Protein AF-A0A9P4NZ82-F1 (afdb_monomer_lite)

InterPro domains:
  IPR011329 Killer toxin Kp4/SMK [SSF55221] (23-130)
  IPR015131 Killer toxin, Kp4 [PF09044] (13-128)

Foldseek 3Di:
DDDDDDDDDDDPDDDDDDPPPLQAWDLDEDPCQPPPPQQFWLVQFLVLLVLWDQAFFADAFAWFKDWRFWTKGKDADDRDQGGDGSVLVSVQSVVNVVVVNTHWIWHASPPPNDRNNNSIITITYGDPDRPFQQADNVDPIGIHGRPPVGTFPWDDDPNHTDGD

Radius of gyration: 23.09 Å; chains: 1; bounding box: 35×28×108 Å

Sequence (164 aa):
MRFTIPAYIITLTAVLPSTISALGINCRGSLWCVIVKNSGDAYGLNNVLKNLKDDAQISGTGLIACDVRICAFLGGWEENYKPIPGKEIKRLANEIALHRCHKCGSVPLGYPGDNNGGDGRLTFNWVEHPNCPGIDLTRQYPWGICDTRNAIKTKTINGRVYVG

Organism: NCBI:txid1048955

Structure (mmCIF, N/CA/C/O backbone):
data_AF-A0A9P4NZ82-F1
#
_entry.id   AF-A0A9P4NZ82-F1
#
loop_
_atom_site.group_PDB
_atom_site.id
_atom_site.type_symbol
_atom_site.label_atom_id
_atom_site.label_alt_id
_atom_site.label_comp_id
_atom_site.label_asym_id
_atom_site.label_entity_id
_atom_site.label_seq_id
_atom_site.pdbx_PDB_ins_code
_atom_site.Cartn_x
_atom_site.Cartn_y
_atom_site.Cartn_z
_atom_site.occupancy
_atom_site.B_iso_or_equiv
_atom_site.auth_seq_id
_atom_site.auth_comp_id
_atom_site.auth_asym_id
_atom_site.auth_atom_id
_atom_site.pdbx_PDB_model_num
ATOM 1 N N . MET A 1 1 ? 6.600 6.792 -81.565 1.00 40.75 1 MET A N 1
ATOM 2 C CA . MET A 1 1 ? 6.554 7.692 -80.390 1.00 40.75 1 MET A CA 1
ATOM 3 C C . MET A 1 1 ? 7.019 6.894 -79.178 1.00 40.75 1 MET A C 1
ATOM 5 O O . MET A 1 1 ? 6.471 5.826 -78.948 1.00 40.75 1 MET A O 1
ATOM 9 N N . ARG A 1 2 ? 8.092 7.320 -78.497 1.00 42.50 2 ARG A N 1
ATOM 10 C CA . ARG A 1 2 ? 8.639 6.656 -77.298 1.00 42.50 2 ARG A CA 1
ATOM 11 C C . ARG A 1 2 ? 8.185 7.448 -76.071 1.00 42.50 2 ARG A C 1
ATOM 13 O O . ARG A 1 2 ? 8.442 8.644 -76.020 1.00 42.50 2 ARG A O 1
ATOM 20 N N . PHE A 1 3 ? 7.517 6.793 -75.124 1.00 47.78 3 PHE A N 1
ATOM 21 C CA . PHE A 1 3 ? 7.112 7.392 -73.852 1.00 47.78 3 PHE A CA 1
ATOM 22 C C . PHE A 1 3 ? 8.094 6.958 -72.760 1.00 47.78 3 PHE A C 1
ATOM 24 O O . PHE A 1 3 ? 8.198 5.777 -72.443 1.00 47.78 3 PHE A O 1
ATOM 31 N N . THR A 1 4 ? 8.843 7.913 -72.216 1.00 58.09 4 THR A N 1
ATOM 32 C CA . THR A 1 4 ? 9.700 7.746 -71.035 1.00 58.09 4 THR A CA 1
ATOM 33 C C . THR A 1 4 ? 8.905 8.086 -69.778 1.00 58.09 4 THR A C 1
ATOM 35 O O . THR A 1 4 ? 8.401 9.201 -69.659 1.00 58.09 4 THR A O 1
ATOM 38 N N . ILE A 1 5 ? 8.797 7.136 -68.848 1.00 58.66 5 ILE A N 1
ATOM 39 C CA . ILE A 1 5 ? 8.149 7.312 -67.540 1.00 58.66 5 ILE A CA 1
ATOM 40 C C . ILE A 1 5 ? 9.235 7.707 -66.520 1.00 58.66 5 ILE A C 1
ATOM 42 O O . ILE A 1 5 ? 10.242 7.000 -66.438 1.00 58.66 5 ILE A O 1
ATOM 46 N N . PRO A 1 6 ? 9.089 8.803 -65.752 1.00 60.06 6 PRO A N 1
ATOM 47 C CA . PRO A 1 6 ? 10.071 9.185 -64.741 1.00 60.06 6 PRO A CA 1
ATOM 48 C C . PRO A 1 6 ? 9.944 8.293 -63.498 1.00 60.06 6 PRO A C 1
ATOM 50 O O . PRO A 1 6 ? 8.859 8.122 -62.943 1.00 60.06 6 PRO A O 1
ATOM 53 N N . ALA A 1 7 ? 11.065 7.724 -63.056 1.00 58.00 7 ALA A N 1
ATOM 54 C CA . ALA A 1 7 ? 11.147 6.926 -61.838 1.00 58.00 7 ALA A CA 1
ATOM 55 C C . ALA A 1 7 ? 11.133 7.843 -60.602 1.00 58.00 7 ALA A C 1
ATOM 57 O O . ALA A 1 7 ? 12.118 8.519 -60.312 1.00 58.00 7 ALA A O 1
ATOM 58 N N . TYR A 1 8 ? 10.016 7.871 -59.873 1.00 60.06 8 TYR A N 1
ATOM 59 C CA . TYR A 1 8 ? 9.933 8.508 -58.558 1.00 60.06 8 TYR A CA 1
ATOM 60 C C . TYR A 1 8 ? 10.468 7.542 -57.494 1.00 60.06 8 TYR A C 1
ATOM 62 O O . TYR A 1 8 ? 9.896 6.475 -57.268 1.00 60.06 8 TYR A O 1
ATOM 70 N N . ILE A 1 9 ? 11.572 7.907 -56.840 1.00 62.69 9 ILE A N 1
ATOM 71 C CA . ILE A 1 9 ? 12.108 7.170 -55.691 1.00 62.69 9 ILE A CA 1
ATOM 72 C C . ILE A 1 9 ? 11.251 7.526 -54.472 1.00 62.69 9 ILE A C 1
ATOM 74 O O . ILE A 1 9 ? 11.370 8.615 -53.916 1.00 62.69 9 ILE A O 1
ATOM 78 N N . ILE A 1 10 ? 10.369 6.612 -54.063 1.00 64.19 10 ILE A N 1
ATOM 79 C CA . ILE A 1 10 ? 9.612 6.718 -52.811 1.00 64.19 10 ILE A CA 1
ATOM 80 C C . ILE A 1 10 ? 10.506 6.177 -51.689 1.00 64.19 10 ILE A C 1
ATOM 82 O O . ILE A 1 10 ? 10.647 4.967 -51.522 1.00 64.19 10 ILE A O 1
ATOM 86 N N . THR A 1 11 ? 11.145 7.063 -50.924 1.00 60.94 11 THR A N 1
ATOM 87 C CA . THR A 1 11 ? 11.847 6.685 -49.689 1.00 60.94 11 THR A CA 1
ATOM 88 C C . THR A 1 11 ? 10.822 6.346 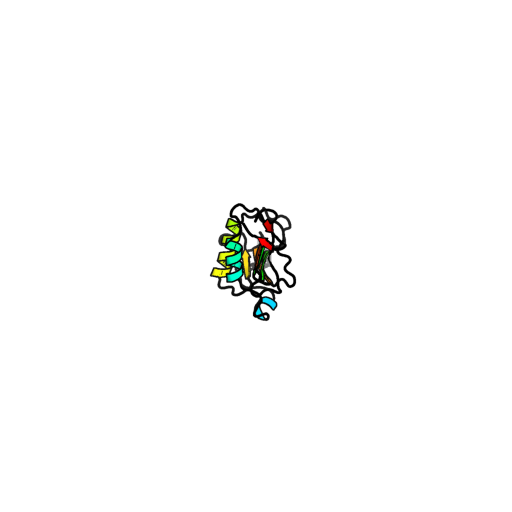-48.609 1.00 60.94 11 THR A C 1
ATOM 90 O O . THR A 1 11 ? 10.211 7.236 -48.019 1.00 60.94 11 THR A O 1
ATOM 93 N N . LEU A 1 12 ? 10.621 5.050 -48.363 1.00 62.50 12 LEU A N 1
ATOM 94 C CA . LEU A 1 12 ? 9.757 4.528 -47.307 1.00 62.50 12 LEU A CA 1
ATOM 95 C C . LEU A 1 12 ? 10.451 4.706 -45.946 1.00 62.50 12 LEU A C 1
ATOM 97 O O . LEU A 1 12 ? 11.237 3.862 -45.517 1.00 62.50 12 LEU A O 1
ATOM 101 N N . THR A 1 13 ? 10.197 5.820 -45.263 1.00 66.50 13 THR A N 1
ATOM 102 C CA . THR A 1 13 ? 10.626 6.005 -43.870 1.00 66.50 13 THR A CA 1
ATOM 103 C C . THR A 1 13 ? 9.783 5.105 -42.971 1.00 66.50 13 THR A C 1
ATOM 105 O O . THR A 1 13 ? 8.618 5.399 -42.703 1.00 66.50 13 THR A O 1
ATOM 108 N N . ALA A 1 14 ? 10.360 3.990 -42.523 1.00 64.12 14 ALA A N 1
ATOM 109 C CA . ALA A 1 14 ? 9.740 3.110 -41.543 1.00 64.12 14 ALA A CA 1
ATOM 110 C C . ALA A 1 14 ? 9.638 3.837 -40.192 1.00 64.12 14 ALA A C 1
ATOM 112 O O . ALA A 1 14 ? 10.634 4.030 -39.495 1.00 64.12 14 ALA A O 1
ATOM 113 N N . VAL A 1 15 ? 8.428 4.263 -39.832 1.00 67.06 15 VAL A N 1
ATOM 114 C CA . VAL A 1 15 ? 8.126 4.796 -38.502 1.00 67.06 15 VAL A CA 1
ATOM 115 C C . VAL A 1 15 ? 7.980 3.594 -37.572 1.00 67.06 15 VAL A C 1
ATOM 117 O O . VAL A 1 15 ? 6.997 2.863 -37.657 1.00 67.06 15 VAL A O 1
ATOM 120 N N . LEU A 1 16 ? 8.981 3.334 -36.729 1.00 61.38 16 LEU A N 1
ATOM 121 C CA . LEU A 1 16 ? 8.878 2.316 -35.683 1.00 61.38 16 LEU A CA 1
ATOM 122 C C . LEU A 1 16 ? 7.961 2.866 -34.576 1.00 61.38 16 LEU A C 1
ATOM 124 O O . LEU A 1 16 ? 8.329 3.865 -33.954 1.00 61.38 16 LEU A O 1
ATOM 128 N N . PRO A 1 17 ? 6.784 2.270 -34.309 1.00 57.84 17 PRO A N 1
ATOM 129 C CA . PRO A 1 17 ? 5.976 2.680 -33.173 1.00 57.84 17 PRO A CA 1
ATOM 130 C C . PRO A 1 17 ? 6.723 2.321 -31.885 1.00 57.84 17 PRO A C 1
ATOM 132 O O . PRO A 1 17 ? 6.983 1.153 -31.598 1.00 57.84 17 PRO A O 1
ATOM 135 N N . SER A 1 18 ? 7.085 3.331 -31.100 1.00 55.00 18 SER A N 1
ATOM 136 C CA . SER A 1 18 ? 7.573 3.161 -29.738 1.00 55.00 18 SER A CA 1
ATOM 137 C C . SER A 1 18 ? 6.419 2.667 -28.867 1.00 55.00 18 SER A C 1
ATOM 139 O O . SER A 1 18 ? 5.566 3.436 -28.430 1.00 55.00 18 SER A O 1
ATOM 141 N N . THR A 1 19 ? 6.368 1.360 -28.613 1.00 50.03 19 THR A N 1
ATOM 142 C CA . THR A 1 19 ? 5.442 0.793 -27.631 1.00 50.03 19 THR A CA 1
ATOM 143 C C . THR A 1 19 ? 5.887 1.250 -26.245 1.00 50.03 19 THR A C 1
ATOM 145 O O . THR A 1 19 ? 6.868 0.735 -25.702 1.00 50.03 19 THR A O 1
ATOM 148 N N . ILE A 1 20 ? 5.199 2.237 -25.668 1.00 58.16 20 ILE A N 1
ATOM 149 C CA . ILE A 1 20 ? 5.331 2.550 -24.244 1.00 58.16 20 ILE A CA 1
ATOM 150 C C . ILE A 1 20 ? 4.931 1.277 -23.501 1.00 58.16 20 ILE A C 1
ATOM 152 O O . ILE A 1 20 ? 3.771 0.877 -23.519 1.00 58.16 20 ILE A O 1
ATOM 156 N N . SER A 1 21 ? 5.910 0.590 -22.916 1.00 61.34 21 SER A N 1
ATOM 157 C CA . SER A 1 21 ? 5.637 -0.607 -22.132 1.00 61.34 21 SER A CA 1
ATOM 158 C C . SER A 1 21 ? 4.894 -0.182 -20.871 1.00 61.34 21 SER A C 1
ATOM 160 O O . SER A 1 21 ? 5.452 0.482 -19.992 1.00 61.34 21 SER A O 1
ATOM 162 N N . ALA A 1 22 ? 3.610 -0.514 -20.822 1.00 70.56 22 ALA A N 1
ATOM 163 C CA . ALA A 1 22 ? 2.760 -0.342 -19.663 1.00 70.56 22 ALA A CA 1
ATOM 164 C C . ALA A 1 22 ? 3.363 -1.118 -18.483 1.00 70.56 22 ALA A C 1
ATOM 166 O O . ALA A 1 22 ? 3.412 -2.346 -18.508 1.00 70.56 22 ALA A O 1
ATOM 167 N N . LEU A 1 23 ? 3.861 -0.422 -17.454 1.00 83.00 23 LEU A N 1
ATOM 168 C CA . LEU A 1 23 ? 4.553 -1.081 -16.336 1.00 83.00 23 LEU A CA 1
ATOM 169 C C . LEU A 1 23 ? 3.633 -2.034 -15.549 1.00 83.00 23 LEU A C 1
ATOM 171 O O . LEU A 1 23 ? 4.129 -2.965 -14.921 1.00 83.00 23 LEU A O 1
ATOM 175 N N . GLY A 1 24 ? 2.314 -1.808 -15.580 1.00 89.69 24 GLY A N 1
ATOM 176 C CA . GLY A 1 24 ? 1.337 -2.650 -14.899 1.00 89.69 24 GLY A CA 1
ATOM 177 C C . GLY A 1 24 ? 1.519 -2.702 -13.382 1.00 89.69 24 GLY A C 1
ATOM 178 O O . GLY A 1 24 ? 2.151 -1.833 -12.764 1.00 89.69 24 GLY A O 1
ATOM 179 N N . ILE A 1 25 ? 0.931 -3.740 -12.782 1.00 93.94 25 ILE A N 1
ATOM 180 C CA . ILE A 1 25 ? 1.209 -4.114 -11.397 1.00 93.94 25 ILE A CA 1
ATOM 181 C C . ILE A 1 25 ? 2.673 -4.542 -11.260 1.00 93.94 25 ILE A C 1
ATOM 183 O O . ILE A 1 25 ? 3.201 -5.255 -12.110 1.00 93.94 25 ILE A O 1
ATOM 187 N N . ASN A 1 26 ? 3.352 -4.061 -10.221 1.00 93.88 26 ASN A N 1
ATOM 188 C CA . ASN A 1 26 ? 4.778 -4.306 -10.036 1.00 93.88 26 ASN A CA 1
ATOM 189 C C . ASN A 1 26 ? 5.205 -4.122 -8.573 1.00 93.88 26 ASN A C 1
ATOM 191 O O . ASN A 1 26 ? 4.505 -3.483 -7.793 1.00 93.88 26 ASN A O 1
ATOM 195 N N . CYS A 1 27 ? 6.397 -4.616 -8.226 1.00 96.62 27 CYS A N 1
ATOM 196 C CA . CYS A 1 27 ? 6.982 -4.493 -6.885 1.00 96.62 27 CYS A CA 1
ATOM 197 C C . CYS A 1 27 ? 8.107 -3.448 -6.801 1.00 96.62 27 CYS A C 1
ATOM 199 O O . CYS A 1 27 ? 9.059 -3.611 -6.035 1.00 96.62 27 CYS A O 1
ATOM 201 N N . ARG A 1 28 ? 8.058 -2.398 -7.633 1.00 94.75 28 ARG A N 1
ATOM 202 C CA . ARG A 1 28 ? 9.035 -1.306 -7.550 1.00 94.75 28 ARG A CA 1
ATOM 203 C C . ARG A 1 28 ? 8.724 -0.410 -6.357 1.00 94.75 28 ARG A C 1
ATOM 205 O O . ARG A 1 28 ? 7.578 -0.228 -5.964 1.00 94.75 28 ARG A O 1
ATOM 212 N N . GLY A 1 29 ? 9.775 0.180 -5.810 1.00 93.25 29 GLY A N 1
ATOM 213 C CA . GLY A 1 29 ? 9.693 1.096 -4.687 1.00 93.25 29 GLY A CA 1
ATOM 214 C C . GLY A 1 29 ? 11.063 1.659 -4.352 1.00 93.25 29 GLY A C 1
ATOM 215 O O . GLY A 1 29 ? 12.035 1.467 -5.085 1.00 93.25 29 GLY A O 1
ATOM 216 N N . SER A 1 30 ? 11.129 2.361 -3.231 1.00 93.75 30 SER A N 1
ATOM 217 C CA . SER A 1 30 ? 12.370 2.893 -2.686 1.00 93.75 30 SER A CA 1
ATOM 218 C C . SER A 1 30 ? 13.349 1.778 -2.316 1.00 93.75 30 SER A C 1
ATOM 220 O O . SER A 1 30 ? 12.951 0.698 -1.880 1.00 93.75 30 SER A O 1
ATOM 222 N N . LEU A 1 31 ? 14.649 2.070 -2.384 1.00 94.56 31 LEU A N 1
ATOM 223 C CA . LEU A 1 31 ? 15.700 1.181 -1.880 1.00 94.56 31 LEU A CA 1
ATOM 224 C C . LEU A 1 31 ? 15.495 0.827 -0.393 1.00 94.56 31 LEU A C 1
ATOM 226 O O . LEU A 1 31 ? 15.810 -0.280 0.049 1.00 94.56 31 LEU A O 1
ATOM 230 N N . TRP A 1 32 ? 14.897 1.738 0.377 1.00 94.94 32 TRP A N 1
ATOM 231 C CA . TRP A 1 32 ? 14.586 1.527 1.791 1.00 94.94 32 TRP A CA 1
ATOM 232 C C . TRP A 1 32 ? 13.569 0.410 2.036 1.00 94.94 32 TRP A C 1
ATOM 234 O O . TRP A 1 32 ? 13.600 -0.211 3.097 1.00 94.94 32 TRP A O 1
ATOM 244 N N . CYS A 1 33 ? 12.750 0.074 1.033 1.00 94.00 33 CYS A N 1
ATOM 245 C CA . CYS A 1 33 ? 11.881 -1.097 1.068 1.00 94.00 33 CYS A CA 1
ATOM 246 C C . CYS A 1 33 ? 12.667 -2.410 1.172 1.00 94.00 33 CYS A C 1
ATOM 248 O O . CYS A 1 33 ? 12.104 -3.415 1.578 1.00 94.00 33 CYS A O 1
ATOM 250 N N . VAL A 1 34 ? 13.950 -2.435 0.807 1.00 92.56 34 VAL A N 1
ATOM 251 C CA . VAL A 1 34 ? 14.786 -3.643 0.865 1.00 92.56 34 VAL A CA 1
ATOM 252 C C . VAL A 1 34 ? 15.724 -3.602 2.069 1.00 92.56 34 VAL A C 1
ATOM 254 O O . VAL A 1 34 ? 15.883 -4.603 2.765 1.00 92.56 34 VAL A O 1
ATOM 257 N N . ILE A 1 35 ? 16.330 -2.444 2.341 1.00 92.06 35 ILE A N 1
ATOM 258 C CA . ILE A 1 35 ? 17.413 -2.334 3.328 1.00 92.06 35 ILE A CA 1
ATOM 259 C C . ILE A 1 35 ? 16.887 -2.276 4.771 1.00 92.06 35 ILE A C 1
ATOM 261 O O . ILE A 1 35 ? 17.507 -2.841 5.674 1.00 92.06 35 ILE A O 1
ATOM 265 N N . VAL A 1 36 ? 15.735 -1.642 5.022 1.00 89.31 36 VAL A N 1
ATOM 266 C CA . VAL A 1 36 ? 15.199 -1.534 6.388 1.00 89.31 36 VAL A CA 1
ATOM 267 C C . VAL A 1 36 ? 14.374 -2.766 6.720 1.00 89.31 36 VAL A C 1
ATOM 269 O O . VAL A 1 36 ? 13.272 -2.940 6.208 1.00 89.31 36 VAL A O 1
ATOM 272 N N . LYS A 1 37 ? 14.876 -3.628 7.609 1.00 84.81 37 LYS A N 1
ATOM 273 C CA . LYS A 1 37 ? 14.194 -4.885 7.964 1.00 84.81 37 LYS A CA 1
ATOM 274 C C . LYS A 1 37 ? 12.837 -4.653 8.634 1.00 84.81 37 LYS A C 1
ATOM 276 O O . LYS A 1 37 ? 11.849 -5.212 8.170 1.00 84.81 37 LYS A O 1
ATOM 281 N N . ASN A 1 38 ? 12.773 -3.756 9.616 1.00 85.38 38 ASN A N 1
ATOM 282 C CA . ASN A 1 38 ? 11.577 -3.493 10.430 1.00 85.38 38 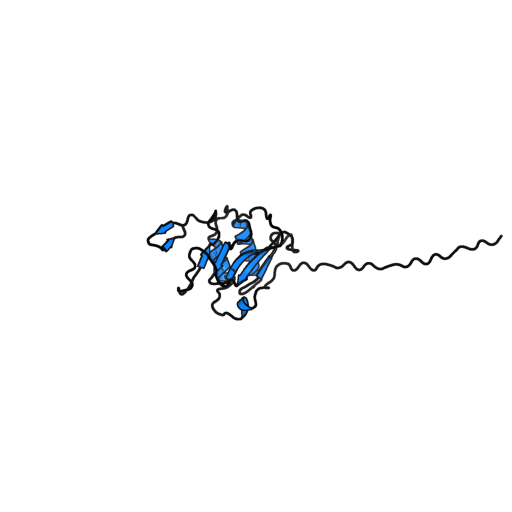ASN A CA 1
ATOM 283 C C . ASN A 1 38 ? 10.764 -2.300 9.902 1.00 85.38 38 ASN A C 1
ATOM 285 O O . ASN A 1 38 ? 10.384 -1.408 10.652 1.00 85.38 38 ASN A O 1
ATOM 289 N N . SER A 1 39 ? 10.562 -2.250 8.587 1.00 85.38 39 SER A N 1
ATOM 290 C CA . SER A 1 39 ? 9.851 -1.166 7.903 1.00 85.38 39 SER A CA 1
ATOM 291 C C . SER A 1 39 ? 8.334 -1.311 7.894 1.00 85.38 39 SER A C 1
ATOM 293 O O . SER A 1 39 ? 7.676 -0.394 7.417 1.00 85.38 39 SER A O 1
ATOM 295 N N . GLY A 1 40 ? 7.806 -2.450 8.350 1.00 89.31 40 GLY A N 1
ATOM 296 C CA . GLY A 1 40 ? 6.495 -2.948 7.929 1.00 89.31 40 GLY A CA 1
ATOM 297 C C . GLY A 1 40 ? 6.575 -3.644 6.570 1.00 89.31 40 GLY A C 1
ATOM 298 O O . GLY A 1 40 ? 7.649 -3.688 5.944 1.00 89.31 40 GLY A O 1
ATOM 299 N N . ASP A 1 41 ? 5.456 -4.204 6.127 1.00 93.19 41 ASP A N 1
ATOM 300 C CA . ASP A 1 41 ? 5.370 -4.958 4.880 1.00 93.19 41 ASP A CA 1
ATOM 301 C C . ASP A 1 41 ? 4.018 -4.799 4.160 1.00 93.19 41 ASP A C 1
ATOM 303 O O . ASP A 1 41 ? 3.070 -4.199 4.669 1.00 93.19 41 ASP A O 1
ATOM 307 N N . ALA A 1 42 ? 3.940 -5.287 2.919 1.00 95.06 42 ALA A N 1
ATOM 308 C CA . ALA A 1 42 ? 2.748 -5.117 2.090 1.00 95.06 42 ALA A CA 1
ATOM 309 C C . ALA A 1 42 ? 1.539 -5.889 2.640 1.00 95.06 42 ALA A C 1
ATOM 311 O O . ALA A 1 42 ? 0.399 -5.469 2.445 1.00 95.06 42 ALA A O 1
ATOM 312 N N . TYR A 1 43 ? 1.767 -7.011 3.328 1.00 93.62 43 TYR A N 1
ATOM 313 C CA . TYR A 1 43 ? 0.703 -7.825 3.906 1.00 93.62 43 TYR A CA 1
ATOM 314 C C . TYR A 1 43 ? 0.137 -7.178 5.177 1.00 93.62 43 TYR A C 1
ATOM 316 O O . TYR A 1 43 ? -1.084 -7.095 5.335 1.00 93.62 43 TYR A O 1
ATOM 324 N N . GLY A 1 44 ? 1.008 -6.671 6.051 1.00 90.44 44 GLY A N 1
ATOM 325 C CA . GLY A 1 44 ? 0.666 -5.861 7.214 1.00 90.44 44 GLY A CA 1
ATOM 326 C C . GLY A 1 44 ? -0.138 -4.635 6.803 1.00 90.44 44 GLY A C 1
ATOM 327 O O . GLY A 1 44 ? -1.266 -4.458 7.266 1.00 90.44 44 GLY A O 1
ATOM 328 N N . LEU A 1 45 ? 0.362 -3.867 5.834 1.00 92.31 45 LEU A N 1
ATOM 329 C CA . LEU A 1 45 ? -0.349 -2.711 5.287 1.00 92.31 45 LEU A CA 1
ATOM 330 C C . LEU A 1 45 ? -1.707 -3.082 4.670 1.00 92.31 45 LEU A C 1
ATOM 332 O O . LEU A 1 45 ? -2.706 -2.409 4.928 1.00 92.31 45 LEU A O 1
ATOM 336 N N . ASN A 1 46 ? -1.786 -4.178 3.910 1.00 93.31 46 ASN A N 1
ATOM 337 C CA . ASN A 1 46 ? -3.055 -4.670 3.369 1.00 93.31 46 ASN A CA 1
ATOM 338 C C . ASN A 1 46 ? -4.056 -5.011 4.490 1.00 93.31 46 ASN A C 1
ATOM 340 O O . ASN A 1 46 ? -5.245 -4.717 4.376 1.00 93.31 46 ASN A O 1
ATOM 344 N N . ASN A 1 47 ? -3.595 -5.572 5.613 1.00 89.44 47 ASN A N 1
ATOM 345 C CA . ASN A 1 47 ? -4.456 -5.829 6.771 1.00 89.44 47 ASN A CA 1
ATOM 346 C C . ASN A 1 47 ? -4.937 -4.543 7.449 1.00 89.44 47 ASN A C 1
ATOM 348 O O . ASN A 1 47 ? -6.097 -4.483 7.852 1.00 89.44 47 ASN A O 1
ATOM 352 N N . VAL A 1 48 ? -4.098 -3.509 7.536 1.00 87.94 48 VAL A N 1
ATOM 353 C CA . VAL A 1 48 ? -4.514 -2.189 8.039 1.00 87.94 48 VAL A CA 1
ATOM 354 C C . VAL A 1 48 ? -5.626 -1.618 7.159 1.00 87.94 48 VAL A C 1
ATOM 356 O O . VAL A 1 48 ? -6.667 -1.202 7.672 1.00 87.94 48 VAL A O 1
ATOM 359 N N . LEU A 1 49 ? -5.450 -1.680 5.835 1.00 89.31 49 LEU A N 1
ATOM 360 C CA . LEU A 1 49 ? -6.410 -1.179 4.851 1.00 89.31 49 LEU A CA 1
ATOM 361 C C . LEU A 1 49 ? -7.756 -1.910 4.868 1.00 89.31 49 LEU A C 1
ATOM 363 O O . LEU A 1 49 ? -8.752 -1.308 4.480 1.00 89.31 49 LEU A O 1
ATOM 367 N N . LYS A 1 50 ? -7.853 -3.150 5.370 1.00 88.12 50 LYS A N 1
ATOM 368 C CA . LYS A 1 50 ? -9.153 -3.836 5.539 1.00 88.12 50 LYS A CA 1
ATOM 369 C C . LYS A 1 50 ? -10.123 -3.065 6.439 1.00 88.12 50 LYS A C 1
ATOM 371 O O . LYS A 1 50 ? -11.331 -3.183 6.246 1.00 88.12 50 LYS A O 1
ATOM 376 N N . ASN A 1 51 ? -9.602 -2.254 7.362 1.00 85.19 51 ASN A N 1
ATOM 377 C CA . ASN A 1 51 ? -10.396 -1.404 8.253 1.00 85.19 51 ASN A CA 1
ATOM 378 C C . ASN A 1 51 ? -10.884 -0.111 7.580 1.00 85.19 51 ASN A C 1
ATOM 380 O O . ASN A 1 51 ? -11.640 0.649 8.182 1.00 85.19 51 ASN A O 1
ATOM 384 N N . LEU A 1 52 ? -10.464 0.161 6.340 1.00 83.81 52 LEU A N 1
ATOM 385 C CA . LEU A 1 52 ? -10.976 1.279 5.563 1.00 83.81 52 LEU A CA 1
ATOM 386 C C . LEU A 1 52 ? -12.460 1.048 5.251 1.00 83.81 52 LEU A C 1
ATOM 388 O O . LEU A 1 52 ? -12.842 -0.013 4.741 1.00 83.81 52 LEU A O 1
ATOM 392 N N . LYS A 1 53 ? -13.301 2.047 5.536 1.00 83.50 53 LYS A N 1
ATOM 393 C CA . LYS A 1 53 ? -14.722 2.007 5.178 1.00 83.50 53 LYS A CA 1
ATOM 394 C C . LYS A 1 53 ? -14.905 1.884 3.670 1.00 83.50 53 LYS A C 1
ATOM 396 O O . LYS A 1 53 ? -14.202 2.532 2.900 1.00 83.50 53 LYS A O 1
ATOM 401 N N . ASP A 1 54 ? -15.869 1.066 3.258 1.00 87.44 54 ASP A N 1
ATOM 402 C CA . ASP A 1 54 ? -16.133 0.803 1.838 1.00 87.44 54 ASP A CA 1
ATOM 403 C C . ASP A 1 54 ? -16.541 2.059 1.060 1.00 87.44 54 ASP A C 1
ATOM 405 O O . ASP A 1 54 ? -16.153 2.215 -0.097 1.00 87.44 54 ASP A O 1
ATOM 409 N N . ASP A 1 55 ? -17.299 2.947 1.701 1.00 84.81 55 ASP A N 1
ATOM 410 C CA . ASP A 1 55 ? -17.869 4.173 1.141 1.00 84.81 55 ASP A CA 1
ATOM 411 C C . ASP A 1 55 ? -16.967 5.409 1.301 1.00 84.81 55 ASP A C 1
ATOM 413 O O . ASP A 1 55 ? -17.293 6.476 0.772 1.00 84.81 55 ASP A O 1
ATOM 417 N N . ALA A 1 56 ? -15.820 5.275 1.980 1.00 83.69 56 ALA A N 1
ATOM 418 C CA . ALA A 1 56 ? -14.855 6.358 2.133 1.00 83.69 56 ALA A CA 1
ATOM 419 C C . ALA A 1 56 ? -14.383 6.855 0.763 1.00 83.69 56 ALA A C 1
ATOM 421 O O . ALA A 1 56 ? -13.956 6.064 -0.072 1.00 83.69 56 ALA A O 1
ATOM 422 N N . GLN A 1 57 ? -14.442 8.165 0.545 1.00 83.75 57 GLN A N 1
ATOM 423 C CA . GLN A 1 57 ? -14.002 8.798 -0.695 1.00 83.75 57 GLN A CA 1
ATOM 424 C C . GLN A 1 57 ? -12.547 9.243 -0.540 1.00 83.75 57 GLN A C 1
ATOM 426 O O . GLN A 1 57 ? -12.278 10.237 0.137 1.00 83.75 57 GLN A O 1
ATOM 431 N N . ILE A 1 58 ? -11.625 8.481 -1.129 1.00 83.56 58 ILE A N 1
ATOM 432 C CA . ILE A 1 58 ? -10.180 8.714 -1.051 1.00 83.56 58 ILE A CA 1
ATOM 433 C C . ILE A 1 58 ? -9.741 9.524 -2.265 1.00 83.56 58 ILE A C 1
ATOM 435 O O . ILE A 1 58 ? -9.985 9.130 -3.402 1.00 83.56 58 ILE A O 1
ATOM 439 N N . SER A 1 59 ? -9.103 10.667 -2.037 1.00 77.38 59 SER A N 1
ATOM 440 C CA . SER A 1 59 ? -8.706 11.581 -3.114 1.00 77.38 59 SER A CA 1
ATOM 441 C C . SER A 1 59 ? -7.410 12.311 -2.783 1.00 77.38 59 SER A C 1
ATOM 443 O O . SER A 1 59 ? -7.056 12.471 -1.615 1.00 77.38 59 SER A O 1
ATOM 445 N N . GLY A 1 60 ? -6.729 12.795 -3.821 1.00 71.94 60 GLY A N 1
ATOM 446 C CA . GLY A 1 60 ? -5.473 13.529 -3.691 1.00 71.94 60 GLY A CA 1
ATOM 447 C C . GLY A 1 60 ? -4.258 12.632 -3.444 1.00 71.94 60 GLY A C 1
ATOM 448 O O . GLY A 1 60 ? -4.328 11.410 -3.525 1.00 71.94 60 GLY A O 1
ATOM 449 N N . THR A 1 61 ? -3.126 13.269 -3.151 1.00 70.00 61 THR A N 1
ATOM 450 C CA . THR A 1 61 ? -1.799 12.637 -3.019 1.00 70.00 61 THR A CA 1
ATOM 451 C C . THR A 1 61 ? -1.420 12.303 -1.572 1.00 70.00 61 THR A C 1
ATOM 453 O O . THR A 1 61 ? -0.267 11.992 -1.273 1.00 70.00 61 THR A O 1
ATOM 456 N N . GLY A 1 62 ? -2.380 12.395 -0.647 1.00 77.56 62 GLY A N 1
ATOM 457 C CA . GLY A 1 62 ? -2.166 12.109 0.768 1.00 77.56 62 GLY A CA 1
ATOM 458 C C . GLY A 1 62 ? -1.898 10.629 1.050 1.00 77.56 62 GLY A C 1
ATOM 459 O O . GLY A 1 62 ? -2.258 9.742 0.273 1.00 77.56 62 GLY A O 1
ATOM 460 N N . LEU A 1 63 ? -1.291 10.361 2.209 1.00 87.12 63 LEU A N 1
ATOM 461 C CA . LEU A 1 63 ? -1.202 9.002 2.736 1.00 87.12 63 LEU A CA 1
ATOM 462 C C . LEU A 1 63 ? -2.608 8.499 3.075 1.00 87.12 63 LEU A C 1
ATOM 464 O O . LEU A 1 63 ? -3.418 9.235 3.632 1.00 87.12 63 LEU A O 1
ATOM 468 N N . ILE A 1 64 ? -2.874 7.232 2.776 1.00 89.31 64 ILE A N 1
ATOM 469 C CA . ILE A 1 64 ? -4.131 6.543 3.084 1.00 89.31 64 ILE A CA 1
ATOM 470 C C . ILE A 1 64 ? -3.964 5.735 4.365 1.00 89.31 64 ILE A C 1
ATOM 472 O O . ILE A 1 64 ? -4.794 5.810 5.264 1.00 89.31 64 ILE A O 1
ATOM 476 N N . ALA A 1 65 ? -2.882 4.965 4.454 1.00 89.94 65 ALA A N 1
ATOM 477 C CA . ALA A 1 65 ? -2.570 4.081 5.569 1.00 89.94 65 ALA A CA 1
ATOM 478 C C . ALA A 1 65 ? -1.067 3.832 5.628 1.00 89.94 65 ALA A C 1
ATOM 480 O O . ALA A 1 65 ? -0.416 3.896 4.587 1.00 89.94 65 ALA A O 1
ATOM 481 N N . CYS A 1 66 ? -0.529 3.460 6.788 1.00 89.31 66 CYS A N 1
ATOM 482 C CA . CYS A 1 66 ? 0.779 2.816 6.835 1.00 89.31 66 CYS A CA 1
ATOM 483 C C . CYS A 1 66 ? 0.834 1.653 7.822 1.00 89.31 66 CYS A C 1
ATOM 485 O O . CYS A 1 66 ? 0.130 1.624 8.835 1.00 89.31 66 CYS A O 1
ATOM 487 N N . ASP A 1 67 ? 1.735 0.730 7.510 1.00 88.94 67 ASP A N 1
ATOM 488 C CA . ASP A 1 67 ? 2.294 -0.261 8.413 1.00 88.94 67 ASP A CA 1
ATOM 489 C C . ASP A 1 67 ? 3.752 0.124 8.659 1.00 88.94 67 ASP A C 1
ATOM 491 O O . ASP A 1 67 ? 4.596 0.071 7.762 1.00 88.94 67 ASP A O 1
ATOM 495 N N . VAL A 1 68 ? 4.025 0.601 9.867 1.00 87.75 68 VAL A N 1
ATOM 496 C CA . VAL A 1 68 ? 5.285 1.204 10.294 1.00 87.75 68 VAL A CA 1
ATOM 497 C C . VAL A 1 68 ? 5.720 2.352 9.382 1.00 87.75 68 VAL A C 1
ATOM 499 O O . VAL A 1 68 ? 5.354 3.498 9.626 1.00 87.75 68 VAL A O 1
ATOM 502 N N . ARG A 1 69 ? 6.503 2.070 8.340 1.00 90.25 69 ARG A N 1
ATOM 503 C CA . ARG A 1 69 ? 7.038 3.050 7.383 1.00 90.25 69 ARG A CA 1
ATOM 504 C C . ARG A 1 69 ? 6.727 2.690 5.936 1.00 90.25 69 ARG A C 1
ATOM 506 O O . ARG A 1 69 ? 7.085 3.450 5.040 1.00 90.25 69 ARG A O 1
ATOM 513 N N . ILE A 1 70 ? 6.062 1.565 5.690 1.00 93.75 70 ILE A N 1
ATOM 514 C CA . ILE A 1 70 ? 5.470 1.265 4.392 1.00 93.75 70 ILE A CA 1
ATOM 515 C C . ILE A 1 70 ? 4.071 1.866 4.380 1.00 93.75 70 ILE A C 1
ATOM 517 O O . ILE A 1 70 ? 3.206 1.471 5.158 1.00 93.75 70 ILE A O 1
ATOM 521 N N . CYS A 1 71 ? 3.852 2.827 3.492 1.00 93.44 71 CYS A N 1
ATOM 522 C CA . CYS A 1 71 ? 2.600 3.557 3.388 1.00 93.44 71 CYS A CA 1
ATOM 523 C C . CYS A 1 71 ? 1.919 3.336 2.047 1.00 93.44 71 CYS A C 1
ATOM 525 O O . CYS A 1 71 ? 2.579 3.279 1.009 1.00 93.44 71 CYS A O 1
ATOM 527 N N . ALA A 1 72 ? 0.592 3.295 2.089 1.00 94.06 72 ALA A N 1
ATOM 528 C CA . ALA A 1 72 ? -0.293 3.349 0.943 1.00 94.06 72 ALA A CA 1
ATOM 529 C C . ALA A 1 72 ? -0.646 4.801 0.619 1.00 94.06 72 ALA A C 1
ATOM 531 O O . ALA A 1 72 ? -1.049 5.555 1.506 1.00 94.06 72 ALA A O 1
ATOM 532 N N . PHE A 1 73 ? -0.551 5.175 -0.650 1.00 90.88 73 PHE A N 1
ATOM 533 C CA . PHE A 1 73 ? -1.012 6.461 -1.169 1.00 90.88 73 PHE A CA 1
ATOM 534 C C . PHE A 1 73 ? -1.391 6.335 -2.643 1.00 90.88 73 PHE A C 1
ATOM 536 O O . PHE A 1 73 ? -0.952 5.412 -3.338 1.00 90.88 73 PHE A O 1
ATOM 543 N N . LEU A 1 74 ? -2.214 7.267 -3.122 1.00 88.19 74 LEU A N 1
ATOM 544 C CA . LEU A 1 74 ? -2.464 7.417 -4.551 1.00 88.19 74 LEU A CA 1
ATOM 545 C C . LEU A 1 74 ? -1.291 8.172 -5.178 1.00 88.19 74 LEU A C 1
ATOM 547 O O . LEU A 1 74 ? -0.889 9.230 -4.696 1.00 88.19 74 LEU A O 1
ATOM 551 N N . GLY A 1 75 ? -0.714 7.600 -6.230 1.00 76.31 75 GLY A N 1
ATOM 552 C CA . GLY A 1 75 ? 0.412 8.164 -6.962 1.00 76.31 75 GLY A CA 1
ATOM 553 C C . GLY A 1 75 ? 0.135 8.217 -8.459 1.00 76.31 75 GLY A C 1
ATOM 554 O O . GLY A 1 75 ? -0.442 7.294 -9.027 1.00 76.31 75 GLY A O 1
ATOM 555 N N . GLY A 1 76 ? 0.587 9.290 -9.098 1.00 67.44 76 GLY A N 1
ATOM 556 C CA . GLY A 1 76 ? 0.450 9.549 -10.527 1.00 67.44 76 GLY A CA 1
ATOM 557 C C . GLY A 1 76 ? 0.450 11.057 -10.795 1.00 67.44 76 GLY A C 1
ATOM 558 O O . GLY A 1 76 ? 0.449 11.847 -9.853 1.00 67.44 76 GLY A O 1
ATOM 559 N N . TRP A 1 77 ? 0.563 11.443 -12.065 1.00 52.78 77 TRP A N 1
ATOM 560 C CA . TRP A 1 77 ? 0.862 12.822 -12.481 1.00 52.78 77 TRP A CA 1
ATOM 561 C C . TRP A 1 77 ? -0.366 13.724 -12.621 1.00 52.78 77 TRP A C 1
ATOM 563 O O . TRP A 1 77 ? -0.207 14.903 -12.922 1.00 52.78 77 TRP A O 1
ATOM 573 N N . GLU A 1 78 ? -1.576 13.204 -12.412 1.00 52.88 78 GLU A N 1
ATOM 574 C CA . GLU A 1 78 ? -2.788 14.000 -12.575 1.00 52.88 78 GLU A CA 1
ATOM 575 C C . GLU A 1 78 ? -3.342 14.463 -11.231 1.00 52.88 78 GLU A C 1
ATOM 577 O O . GLU A 1 78 ? -3.692 13.684 -10.348 1.00 52.88 78 GLU A O 1
ATOM 582 N N . GLU A 1 79 ? -3.451 15.779 -11.103 1.00 48.47 79 GLU A N 1
ATOM 583 C CA . GLU A 1 79 ? -3.883 16.487 -9.898 1.00 48.47 79 GLU A CA 1
ATOM 584 C C . GLU A 1 79 ? -5.387 16.301 -9.597 1.00 48.47 79 GLU A C 1
ATOM 586 O O . GLU A 1 79 ? -5.881 16.789 -8.584 1.00 48.47 79 GLU A O 1
ATOM 591 N N . ASN A 1 80 ? -6.122 15.568 -10.447 1.00 52.38 80 ASN A N 1
ATOM 592 C CA . ASN A 1 80 ? -7.585 15.489 -10.435 1.00 52.38 80 ASN A CA 1
ATOM 593 C C . ASN A 1 80 ? -8.126 14.054 -10.533 1.00 52.38 80 ASN A C 1
ATOM 595 O O . ASN A 1 80 ? -9.061 13.785 -11.292 1.00 52.38 80 ASN A O 1
ATOM 599 N N . TYR A 1 81 ? -7.586 13.116 -9.751 1.00 66.44 81 TYR A N 1
ATOM 600 C CA . TYR A 1 81 ? -8.257 11.824 -9.600 1.00 66.44 81 TYR A CA 1
ATOM 601 C C . TYR A 1 81 ? -9.663 12.027 -9.037 1.00 66.44 81 TYR A C 1
ATOM 603 O O . TYR A 1 81 ? -9.851 12.682 -8.006 1.00 66.44 81 TYR A O 1
ATOM 611 N N . LYS A 1 82 ? -10.662 11.428 -9.697 1.00 74.94 82 LYS A N 1
ATOM 612 C CA . LYS A 1 82 ? -11.981 11.263 -9.083 1.00 74.94 82 LYS A CA 1
ATOM 613 C C . LYS A 1 82 ? -11.796 10.535 -7.749 1.00 74.94 82 LYS A C 1
ATOM 615 O O . LYS A 1 82 ? -10.973 9.618 -7.691 1.00 74.94 82 LYS A O 1
ATOM 620 N N . PRO A 1 83 ? -12.544 10.906 -6.698 1.00 81.06 83 PRO A N 1
ATOM 621 C CA . PRO A 1 83 ? -12.476 10.179 -5.446 1.00 81.06 83 PRO A CA 1
ATOM 622 C C . PRO A 1 83 ? -12.721 8.685 -5.666 1.00 81.06 83 PRO A C 1
ATOM 624 O O . PRO A 1 83 ? -13.634 8.286 -6.392 1.00 81.06 83 PRO A O 1
ATOM 627 N N . ILE A 1 84 ? -11.867 7.873 -5.057 1.00 87.06 84 ILE A N 1
ATOM 628 C CA . ILE A 1 84 ? -11.871 6.423 -5.183 1.00 87.06 84 ILE A CA 1
ATOM 629 C C . ILE A 1 84 ? -12.528 5.856 -3.927 1.00 87.06 84 ILE A C 1
ATOM 631 O O . ILE A 1 84 ? -12.098 6.193 -2.818 1.00 87.06 84 ILE A O 1
ATOM 635 N N . PRO A 1 85 ? -13.553 4.999 -4.056 1.00 89.38 85 PRO A N 1
ATOM 636 C CA . PRO A 1 85 ? -14.196 4.407 -2.897 1.00 89.38 85 PRO A CA 1
ATOM 637 C C . PRO A 1 85 ? -13.225 3.479 -2.158 1.00 89.38 85 PRO A C 1
ATOM 639 O O . PRO A 1 85 ? -12.451 2.742 -2.774 1.00 89.38 85 PRO A O 1
ATOM 642 N N . GLY A 1 86 ? -13.295 3.449 -0.830 1.00 90.00 86 GLY A N 1
ATOM 643 C CA . GLY A 1 86 ? -12.409 2.630 -0.005 1.00 90.00 86 GLY A CA 1
ATOM 644 C C . GLY A 1 86 ? -12.493 1.134 -0.318 1.00 90.00 86 GLY A C 1
ATOM 645 O O . GLY A 1 86 ? -11.487 0.429 -0.231 1.00 90.00 86 GLY A O 1
ATOM 646 N N . LYS A 1 87 ? -13.650 0.646 -0.785 1.00 94.00 87 LYS A N 1
ATOM 647 C CA . LYS A 1 87 ? -13.791 -0.723 -1.307 1.00 94.00 87 LYS A CA 1
ATOM 648 C C . LYS A 1 87 ? -12.823 -1.008 -2.460 1.00 94.00 87 LYS A C 1
ATOM 650 O O . LYS A 1 87 ? -12.233 -2.085 -2.512 1.00 94.00 87 LYS A O 1
ATOM 655 N N . GLU A 1 88 ? -12.643 -0.042 -3.355 1.00 94.25 88 GLU A N 1
ATOM 656 C CA . GLU A 1 88 ? -11.750 -0.174 -4.503 1.00 94.25 88 GLU A CA 1
ATOM 657 C C . GLU A 1 88 ? -10.279 -0.088 -4.087 1.00 94.25 88 GLU A C 1
ATOM 659 O O . GLU A 1 88 ? -9.468 -0.900 -4.528 1.00 94.25 88 GLU A O 1
ATOM 664 N N . ILE A 1 89 ? -9.944 0.791 -3.136 1.00 93.94 89 ILE A N 1
ATOM 665 C CA . ILE A 1 89 ? -8.606 0.822 -2.523 1.00 93.94 89 ILE A CA 1
ATOM 666 C C . ILE A 1 89 ? -8.254 -0.534 -1.903 1.00 93.94 89 ILE A C 1
ATOM 668 O O . ILE A 1 89 ? -7.157 -1.041 -2.127 1.00 93.94 89 ILE A O 1
ATOM 672 N N . LYS A 1 90 ? -9.181 -1.154 -1.162 1.00 95.31 90 LYS A N 1
ATOM 673 C CA . LYS A 1 90 ? -8.977 -2.485 -0.567 1.00 95.31 90 LYS A CA 1
ATOM 674 C C . LYS A 1 90 ? -8.770 -3.567 -1.620 1.00 95.31 90 LYS A C 1
ATOM 676 O O . LYS A 1 90 ? -7.905 -4.424 -1.449 1.00 95.31 90 LYS A O 1
ATOM 681 N N . ARG A 1 91 ? -9.546 -3.531 -2.706 1.00 97.19 91 ARG A N 1
ATOM 682 C CA . ARG A 1 91 ? -9.392 -4.470 -3.822 1.00 97.19 91 ARG A CA 1
ATOM 683 C C . ARG A 1 91 ? -7.996 -4.353 -4.435 1.00 97.19 91 ARG A C 1
ATOM 685 O O . ARG A 1 91 ? -7.285 -5.347 -4.502 1.00 97.19 91 ARG A O 1
ATOM 692 N N . LEU A 1 92 ? -7.586 -3.141 -4.803 1.00 96.38 92 LEU A N 1
ATOM 693 C CA . LEU A 1 92 ? -6.278 -2.856 -5.395 1.00 96.38 92 LEU A CA 1
ATOM 694 C C . LEU A 1 92 ? -5.115 -3.197 -4.446 1.00 96.38 92 LEU A C 1
ATOM 696 O O . LEU A 1 92 ? -4.127 -3.797 -4.861 1.00 96.38 92 LEU A O 1
ATOM 700 N N . ALA A 1 93 ? -5.237 -2.881 -3.156 1.00 96.75 93 ALA A N 1
ATOM 701 C CA . ALA A 1 93 ? -4.258 -3.252 -2.133 1.00 96.75 93 ALA A CA 1
ATOM 702 C C . ALA A 1 93 ? -4.032 -4.770 -2.074 1.00 96.75 93 ALA A C 1
ATOM 704 O O . ALA A 1 93 ? -2.895 -5.236 -1.963 1.00 96.75 93 ALA A O 1
ATOM 705 N N . ASN A 1 94 ? -5.114 -5.541 -2.203 1.00 96.69 94 ASN A N 1
ATOM 706 C CA . ASN A 1 94 ? -5.036 -6.991 -2.245 1.00 96.69 94 ASN A CA 1
ATOM 707 C C . ASN A 1 94 ? -4.301 -7.490 -3.498 1.00 96.69 94 ASN A C 1
ATOM 709 O O . ASN A 1 94 ? -3.530 -8.439 -3.396 1.00 96.69 94 ASN A O 1
ATOM 713 N N . GLU A 1 95 ? -4.455 -6.830 -4.650 1.00 97.06 95 GLU A N 1
ATOM 714 C CA . GLU A 1 95 ? -3.705 -7.181 -5.866 1.00 97.06 95 GLU A CA 1
ATOM 715 C C . GLU A 1 95 ? -2.190 -7.064 -5.652 1.00 97.06 95 GLU A C 1
ATOM 717 O O . GLU A 1 95 ? -1.452 -7.965 -6.039 1.00 97.06 95 GLU A O 1
ATOM 722 N N . ILE A 1 96 ? -1.710 -6.014 -4.970 1.00 96.12 96 ILE A N 1
ATOM 723 C CA . ILE A 1 96 ? -0.276 -5.860 -4.647 1.00 96.12 96 ILE A CA 1
ATOM 724 C C . ILE A 1 96 ? 0.223 -7.039 -3.794 1.00 96.12 96 ILE A C 1
ATOM 726 O O . ILE A 1 96 ? 1.293 -7.596 -4.060 1.00 96.12 96 ILE A O 1
ATOM 730 N N . ALA A 1 97 ? -0.559 -7.453 -2.792 1.00 92.19 97 ALA A N 1
ATOM 731 C CA . ALA A 1 97 ? -0.223 -8.595 -1.944 1.00 92.19 97 ALA A CA 1
ATOM 732 C C . ALA A 1 97 ? -0.254 -9.926 -2.723 1.00 92.19 97 ALA A C 1
ATOM 734 O O . ALA A 1 97 ? 0.660 -10.742 -2.592 1.00 92.19 97 ALA A O 1
ATOM 735 N N . LEU A 1 98 ? -1.264 -10.136 -3.576 1.00 94.81 98 LEU A N 1
ATOM 736 C CA . LEU A 1 98 ? -1.399 -11.323 -4.433 1.00 94.81 98 LEU A CA 1
ATOM 737 C C . LEU A 1 98 ? -0.298 -11.405 -5.496 1.00 94.81 98 LEU A C 1
ATOM 739 O O . LEU A 1 98 ? 0.155 -12.500 -5.831 1.00 94.81 98 LEU A O 1
ATOM 743 N N . HIS A 1 99 ? 0.203 -10.258 -5.955 1.00 95.19 99 HIS A N 1
ATOM 744 C CA . HIS A 1 99 ? 1.370 -10.153 -6.828 1.00 95.19 99 HIS A CA 1
ATOM 745 C C . HIS A 1 99 ? 2.699 -10.442 -6.104 1.00 95.19 99 HIS A C 1
ATOM 747 O O . HIS A 1 99 ? 3.769 -10.369 -6.703 1.00 95.19 99 HIS A O 1
ATOM 753 N N . ARG A 1 100 ? 2.643 -10.821 -4.818 1.00 94.44 100 ARG A N 1
ATOM 754 C CA . ARG A 1 100 ? 3.787 -11.217 -3.981 1.00 94.44 100 ARG A CA 1
ATOM 755 C C . ARG A 1 100 ? 4.818 -10.110 -3.784 1.00 94.44 100 ARG A C 1
ATOM 757 O O . ARG A 1 100 ? 5.987 -10.389 -3.511 1.00 94.44 100 ARG A O 1
ATOM 764 N N . CYS A 1 101 ? 4.394 -8.854 -3.866 1.00 96.19 101 CYS A N 1
ATOM 765 C CA . CYS A 1 101 ? 5.241 -7.754 -3.445 1.00 96.19 101 CYS A CA 1
ATOM 766 C C . CYS A 1 101 ? 5.426 -7.824 -1.934 1.00 96.19 101 CYS A C 1
ATOM 768 O O . CYS A 1 101 ? 4.462 -7.750 -1.182 1.00 96.19 101 CYS A O 1
ATOM 770 N N . HIS A 1 102 ? 6.668 -8.003 -1.481 1.00 94.31 102 HIS A N 1
ATOM 771 C CA . HIS A 1 102 ? 6.925 -8.222 -0.060 1.00 94.31 102 HIS A CA 1
ATOM 772 C C . HIS A 1 102 ? 6.690 -6.952 0.766 1.00 94.31 102 HIS A C 1
ATOM 774 O O . HIS A 1 102 ? 6.076 -7.016 1.821 1.00 94.31 102 HIS A O 1
ATOM 780 N N . LYS A 1 103 ? 7.146 -5.790 0.282 1.00 95.38 103 LYS A N 1
ATOM 781 C CA . LYS A 1 103 ? 7.059 -4.513 1.014 1.00 95.38 103 LYS A CA 1
ATOM 782 C C . LYS A 1 103 ? 6.461 -3.396 0.178 1.00 95.38 103 LYS A C 1
ATOM 784 O O . LYS A 1 103 ? 5.483 -2.787 0.583 1.00 95.38 103 LYS A O 1
ATOM 789 N N . CYS A 1 104 ? 7.033 -3.153 -0.994 1.00 96.94 104 CYS A N 1
ATOM 790 C CA . CYS A 1 104 ? 6.639 -2.047 -1.855 1.00 96.94 104 CYS A CA 1
ATOM 791 C C . CYS A 1 104 ? 6.177 -2.543 -3.215 1.00 96.94 104 CYS A C 1
ATOM 793 O O . CYS A 1 104 ? 6.598 -3.604 -3.679 1.00 96.94 104 CYS A O 1
ATOM 795 N N . GLY A 1 105 ? 5.310 -1.758 -3.835 1.00 95.88 105 GLY A N 1
ATOM 796 C CA . GLY A 1 105 ? 4.742 -2.054 -5.134 1.00 95.88 105 GLY A CA 1
ATOM 797 C C . GLY A 1 105 ? 3.653 -1.066 -5.504 1.00 95.88 105 GLY A C 1
ATOM 798 O O . GLY A 1 105 ? 3.201 -0.277 -4.678 1.00 95.88 105 GLY A O 1
ATOM 799 N N . SER A 1 106 ? 3.218 -1.128 -6.752 1.00 94.62 106 SER A N 1
ATOM 800 C CA . SER A 1 106 ? 2.139 -0.292 -7.261 1.00 94.62 106 SER A CA 1
ATOM 801 C C . SER A 1 106 ? 1.211 -1.108 -8.138 1.00 94.62 106 SER A C 1
ATOM 803 O O . SER A 1 106 ? 1.656 -2.007 -8.853 1.00 94.62 106 SER A O 1
ATOM 805 N N . VAL A 1 107 ? -0.065 -0.737 -8.141 1.00 94.19 107 VAL A N 1
ATOM 806 C CA . VAL A 1 107 ? -1.085 -1.274 -9.043 1.00 94.19 107 VAL A CA 1
ATOM 807 C C . VAL A 1 107 ? -1.818 -0.113 -9.732 1.00 94.19 107 VAL A C 1
ATOM 809 O O . VAL A 1 107 ? -2.171 0.861 -9.060 1.00 94.19 107 VAL A O 1
ATOM 812 N N . PRO A 1 108 ? -2.016 -0.157 -11.063 1.00 92.31 108 PRO A N 1
ATOM 813 C CA . PRO A 1 108 ? -2.849 0.812 -11.775 1.00 92.31 108 PRO A CA 1
ATOM 814 C C . PRO A 1 108 ? -4.278 0.839 -11.228 1.00 92.31 108 PRO A C 1
ATOM 816 O O . PRO A 1 108 ? -4.828 -0.212 -10.903 1.00 92.31 108 PRO A O 1
ATOM 819 N N . LEU A 1 109 ? -4.898 2.019 -11.166 1.00 89.81 109 LEU A N 1
ATOM 820 C CA . LEU A 1 109 ? -6.262 2.145 -10.639 1.00 89.81 109 LEU A CA 1
ATOM 821 C C . LEU A 1 109 ? -7.307 1.389 -11.474 1.00 89.81 109 LEU A C 1
ATOM 823 O O . LEU A 1 109 ? -8.268 0.877 -10.914 1.00 89.81 109 LEU A O 1
ATOM 827 N N . GLY A 1 110 ? -7.099 1.248 -12.785 1.00 87.25 110 GLY A N 1
ATOM 828 C CA . GLY A 1 110 ? -7.988 0.472 -13.655 1.00 87.25 110 GLY A CA 1
ATOM 829 C C . GLY A 1 110 ? -7.675 -1.028 -13.738 1.00 87.25 110 GLY A C 1
ATOM 830 O O . GLY A 1 110 ? -8.285 -1.724 -14.548 1.00 87.25 110 GLY A O 1
ATOM 831 N N . TYR A 1 111 ? -6.740 -1.562 -12.945 1.00 91.50 111 TYR A N 1
ATOM 832 C CA . TYR A 1 111 ? -6.332 -2.970 -13.037 1.00 91.50 111 TYR A CA 1
ATOM 833 C C . TYR A 1 111 ? -7.493 -3.943 -12.730 1.00 91.50 111 TYR A C 1
ATOM 835 O O . TYR A 1 111 ? -8.196 -3.743 -11.738 1.00 91.50 111 TYR A O 1
ATOM 843 N N . PRO A 1 112 ? -7.676 -5.048 -13.483 1.00 88.81 112 PRO A N 1
ATOM 844 C CA . PRO A 1 112 ? -6.819 -5.531 -14.572 1.00 88.81 112 PRO A CA 1
ATOM 845 C C . PRO A 1 112 ? -7.169 -4.975 -15.962 1.00 88.81 112 PRO A C 1
ATOM 847 O O . PRO A 1 112 ? -6.507 -5.336 -16.930 1.00 88.81 112 PRO A O 1
ATOM 850 N N . GLY A 1 113 ? -8.202 -4.135 -16.077 1.00 82.62 113 GLY A N 1
ATOM 851 C CA . GLY A 1 113 ? -8.676 -3.582 -17.351 1.00 82.62 113 GLY A CA 1
ATOM 852 C C . GLY A 1 113 ? -7.765 -2.508 -17.960 1.00 82.62 113 GLY A C 1
ATOM 853 O O . GLY A 1 113 ? -7.695 -2.411 -19.180 1.00 82.62 113 GLY A O 1
ATOM 854 N N . ASP A 1 114 ? -7.041 -1.750 -17.131 1.00 77.25 114 ASP A N 1
ATOM 855 C CA . ASP A 1 114 ? -5.956 -0.842 -17.530 1.00 77.25 114 ASP A CA 1
ATOM 856 C C . ASP A 1 114 ? -4.636 -1.240 -16.853 1.00 77.25 114 ASP A C 1
ATOM 858 O O . ASP A 1 114 ? -4.578 -1.528 -15.653 1.00 77.25 114 ASP A O 1
ATOM 862 N N . ASN A 1 115 ? -3.558 -1.240 -17.635 1.00 71.50 115 ASN A N 1
ATOM 863 C CA . ASN A 1 115 ? -2.205 -1.575 -17.204 1.00 71.50 115 ASN A CA 1
ATOM 864 C C . ASN A 1 115 ? -1.213 -0.405 -17.339 1.00 71.50 115 ASN A C 1
ATOM 866 O O . ASN A 1 115 ? -0.078 -0.509 -16.860 1.00 71.50 115 ASN A O 1
ATOM 870 N N . ASN A 1 116 ? -1.608 0.708 -17.962 1.00 68.62 116 ASN A N 1
ATOM 871 C CA . ASN A 1 116 ? -0.709 1.825 -18.238 1.00 68.62 116 ASN A CA 1
ATOM 872 C C . ASN A 1 116 ? -0.411 2.622 -16.964 1.00 68.62 116 ASN A C 1
ATOM 874 O O . ASN A 1 116 ? 0.725 3.060 -16.750 1.00 68.62 116 ASN A O 1
ATOM 878 N N . GLY A 1 117 ? -1.401 2.754 -16.072 1.00 63.66 117 GLY A N 1
ATOM 879 C CA . GLY A 1 117 ? -1.291 3.547 -14.844 1.00 63.66 117 GLY A CA 1
ATOM 880 C C . GLY A 1 117 ? -1.172 5.050 -15.103 1.00 63.66 117 GLY A C 1
ATOM 881 O O . GLY A 1 117 ? -0.690 5.768 -14.227 1.00 63.66 117 GLY A O 1
ATOM 882 N N . GLY A 1 118 ? -1.566 5.499 -16.302 1.00 69.56 118 GLY A N 1
ATOM 883 C CA . GLY A 1 118 ? -1.715 6.917 -16.644 1.00 69.56 118 GLY A CA 1
ATOM 884 C C . GLY A 1 118 ? -2.816 7.563 -15.807 1.00 69.56 118 GLY A C 1
ATOM 885 O O . GLY A 1 118 ? -2.588 8.602 -15.196 1.00 69.56 118 GLY A O 1
ATOM 886 N N . ASP A 1 119 ? -3.915 6.832 -15.614 1.00 73.44 119 ASP A N 1
ATOM 887 C CA . ASP A 1 119 ? -5.048 7.212 -14.762 1.00 73.44 119 ASP A CA 1
ATOM 888 C C . ASP A 1 119 ? -4.738 7.117 -13.259 1.00 73.44 119 ASP A C 1
ATOM 890 O O . ASP A 1 119 ? -5.640 7.206 -12.433 1.00 73.44 119 ASP A O 1
ATOM 894 N N . GLY A 1 120 ? -3.469 6.933 -12.882 1.00 85.38 120 GLY A N 1
ATOM 895 C CA . GLY A 1 120 ? -3.012 6.836 -11.501 1.00 85.38 120 GLY A CA 1
ATOM 896 C C . GLY A 1 120 ? -2.812 5.411 -10.998 1.00 85.38 120 GLY A C 1
ATOM 897 O O . GLY A 1 120 ? -3.071 4.406 -11.672 1.00 85.38 120 GLY A O 1
ATOM 898 N N . ARG A 1 121 ? -2.274 5.327 -9.780 1.00 90.12 121 ARG A N 1
ATOM 899 C CA . ARG A 1 121 ? -1.842 4.083 -9.137 1.00 90.12 121 ARG A CA 1
ATOM 900 C C . ARG A 1 121 ? -2.113 4.117 -7.645 1.00 90.12 121 ARG A C 1
ATOM 902 O O . ARG A 1 121 ? -1.824 5.116 -6.992 1.00 90.12 121 ARG A O 1
ATOM 909 N N . LEU A 1 122 ? -2.513 2.987 -7.075 1.00 93.75 122 LEU A N 1
ATOM 910 C CA . LEU A 1 122 ? -2.296 2.754 -5.651 1.00 93.75 122 LEU A CA 1
ATOM 911 C C . LEU A 1 122 ? -0.849 2.294 -5.464 1.00 93.75 122 LEU A C 1
ATOM 913 O O . LEU A 1 122 ? -0.405 1.364 -6.137 1.00 93.75 122 LEU A O 1
ATOM 917 N N . THR A 1 123 ? -0.109 2.950 -4.575 1.00 94.44 123 THR A N 1
ATOM 918 C CA . THR A 1 123 ? 1.311 2.674 -4.340 1.00 94.44 123 THR A CA 1
ATOM 919 C C . THR A 1 123 ? 1.575 2.397 -2.873 1.00 94.44 123 THR A C 1
ATOM 921 O O . THR A 1 123 ? 1.152 3.159 -2.010 1.00 94.44 123 THR A O 1
ATOM 924 N N . PHE A 1 124 ? 2.310 1.320 -2.614 1.00 96.12 124 PHE A N 1
ATOM 925 C CA . PHE A 1 124 ? 2.940 1.002 -1.341 1.00 96.12 124 PHE A CA 1
ATOM 926 C C . PHE A 1 124 ? 4.416 1.366 -1.4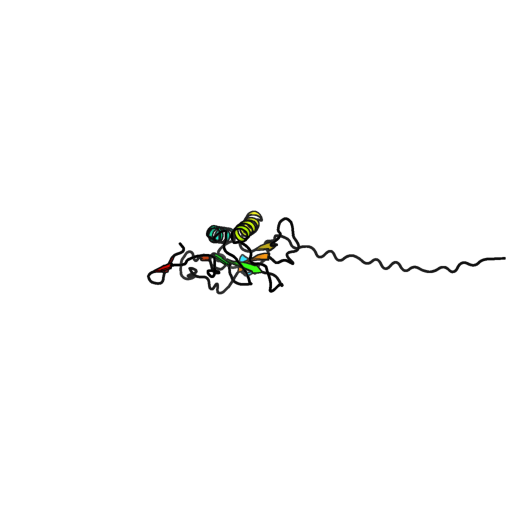40 1.00 96.12 124 PHE A C 1
ATOM 928 O O . PHE A 1 124 ? 5.147 0.792 -2.252 1.00 96.12 124 PHE A O 1
ATOM 935 N N . ASN A 1 125 ? 4.870 2.323 -0.635 1.00 95.62 125 ASN A N 1
ATOM 936 C CA . ASN A 1 125 ? 6.272 2.726 -0.631 1.00 95.62 125 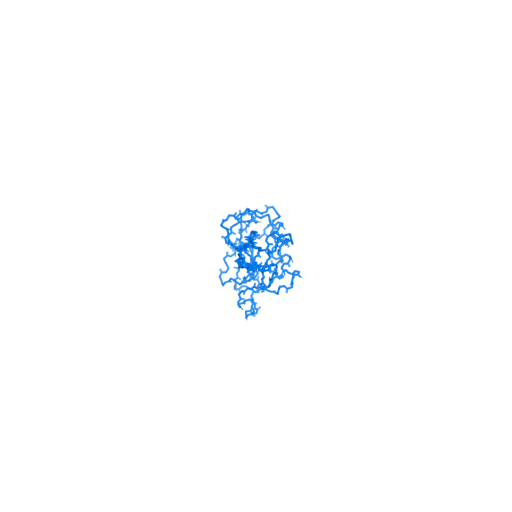ASN A CA 1
ATOM 937 C C . ASN A 1 125 ? 6.747 3.158 0.757 1.00 95.62 125 ASN A C 1
ATOM 939 O O . ASN A 1 125 ? 5.948 3.468 1.640 1.00 95.62 125 ASN A O 1
ATOM 943 N N . TRP A 1 126 ? 8.066 3.195 0.929 1.00 93.94 126 TRP A N 1
ATOM 944 C CA . TRP A 1 126 ? 8.701 3.730 2.123 1.00 93.94 126 TRP A CA 1
ATOM 945 C C . TRP A 1 126 ? 8.437 5.230 2.278 1.00 93.94 126 TRP A C 1
ATOM 947 O O . TRP A 1 126 ? 8.681 6.010 1.354 1.00 93.94 126 TRP A O 1
ATOM 957 N N . VAL A 1 127 ? 8.031 5.626 3.481 1.00 91.00 127 VAL A N 1
ATOM 958 C CA . VAL A 1 127 ? 7.912 7.015 3.920 1.00 91.00 127 VAL A CA 1
ATOM 959 C C . VAL A 1 127 ? 8.732 7.182 5.193 1.00 91.00 127 VAL A C 1
ATOM 961 O O . VAL A 1 127 ? 8.564 6.455 6.170 1.00 91.00 127 VAL A O 1
ATOM 964 N N . GLU A 1 128 ? 9.648 8.148 5.183 1.00 85.56 128 GLU A N 1
ATOM 965 C CA . GLU A 1 128 ? 10.563 8.365 6.304 1.00 85.56 128 GLU A CA 1
ATOM 966 C C . GLU A 1 128 ? 9.851 8.937 7.536 1.00 85.56 128 GLU A C 1
ATOM 968 O O . GLU A 1 128 ? 10.151 8.562 8.663 1.00 85.56 128 GLU A O 1
ATOM 973 N N . HIS A 1 129 ? 8.868 9.808 7.344 1.00 83.19 129 HIS A N 1
ATOM 974 C CA . HIS A 1 129 ? 8.147 10.440 8.446 1.00 83.19 129 HIS A CA 1
ATOM 975 C C . HIS A 1 129 ? 6.638 10.343 8.195 1.00 83.19 129 HIS A C 1
ATOM 977 O O . HIS A 1 129 ? 6.018 11.325 7.784 1.00 83.19 129 HIS A O 1
ATOM 983 N N . PRO A 1 130 ? 6.040 9.146 8.363 1.00 80.62 130 PRO A N 1
ATOM 984 C CA . PRO A 1 130 ? 4.614 8.952 8.140 1.00 80.62 130 PRO A CA 1
ATOM 985 C C . PRO A 1 130 ? 3.814 9.724 9.190 1.00 80.62 13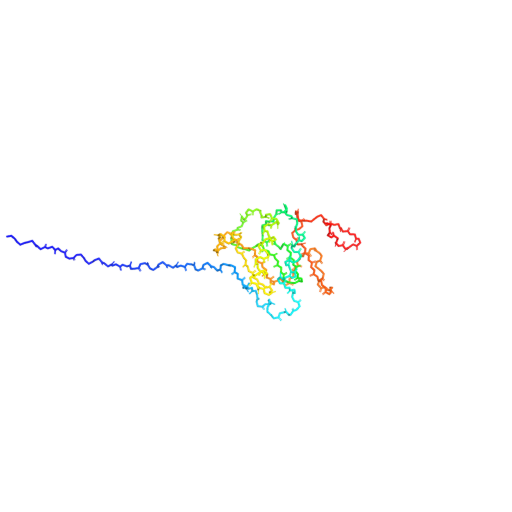0 PRO A C 1
ATOM 987 O O . PRO A 1 130 ? 3.850 9.406 10.376 1.00 80.62 130 PRO A O 1
ATOM 990 N N . ASN A 1 131 ? 3.079 10.745 8.752 1.00 73.44 131 ASN A N 1
ATOM 991 C CA . ASN A 1 131 ? 2.187 11.509 9.617 1.00 73.44 131 ASN A CA 1
ATOM 992 C C . ASN A 1 131 ? 0.766 10.935 9.538 1.00 73.44 131 ASN A C 1
ATOM 994 O O . ASN A 1 131 ? -0.086 11.449 8.814 1.00 73.44 131 ASN A O 1
ATOM 998 N N . CYS A 1 132 ? 0.540 9.825 10.241 1.00 73.62 132 CYS A N 1
ATOM 999 C CA . CYS A 1 132 ? -0.729 9.101 10.255 1.00 73.62 132 CYS A CA 1
ATOM 1000 C C . CYS A 1 132 ? -1.238 8.938 11.690 1.00 73.62 132 CYS A C 1
ATOM 1002 O O . CYS A 1 132 ? -0.480 8.464 12.542 1.00 73.62 132 CYS A O 1
ATOM 1004 N N . PRO A 1 133 ? -2.509 9.266 11.988 1.00 63.41 133 PRO A N 1
ATOM 1005 C CA . PRO A 1 133 ? -3.082 9.013 13.304 1.00 63.41 133 PRO A CA 1
ATOM 1006 C C . PRO A 1 133 ? -2.944 7.536 13.703 1.00 63.41 133 PRO A C 1
ATOM 1008 O O . PRO A 1 133 ? -3.314 6.639 12.949 1.00 63.41 133 PRO A O 1
ATOM 1011 N N . GLY A 1 134 ? -2.402 7.284 14.898 1.00 55.38 134 GLY A N 1
ATOM 1012 C CA . GLY A 1 134 ? -2.173 5.930 15.422 1.00 55.38 134 GLY A CA 1
ATOM 1013 C C . GLY A 1 134 ? -0.778 5.351 15.154 1.00 55.38 134 GLY A C 1
ATOM 1014 O O . GLY A 1 134 ? -0.399 4.384 15.814 1.00 55.38 134 GLY A O 1
ATOM 1015 N N . ILE A 1 135 ? 0.028 5.973 14.286 1.00 55.16 135 ILE A N 1
ATOM 1016 C CA . ILE A 1 135 ? 1.429 5.585 14.082 1.00 55.16 135 ILE A CA 1
ATOM 1017 C C . ILE A 1 135 ? 2.308 6.245 15.143 1.00 55.16 135 ILE A C 1
ATOM 1019 O O . ILE A 1 135 ? 2.662 7.416 15.059 1.00 55.16 135 ILE A O 1
ATOM 1023 N N . ASP A 1 136 ? 2.663 5.459 16.157 1.00 56.19 136 ASP A N 1
ATOM 1024 C CA . ASP A 1 136 ? 3.666 5.790 17.170 1.00 56.19 136 ASP A CA 1
ATOM 1025 C C . ASP A 1 136 ? 4.911 4.928 16.938 1.00 56.19 136 ASP A C 1
ATOM 1027 O O . ASP A 1 136 ? 4.983 3.784 17.390 1.00 56.19 136 ASP A O 1
ATOM 1031 N N . LEU A 1 137 ? 5.898 5.477 16.223 1.00 58.69 137 LEU A N 1
ATOM 1032 C CA . LEU A 1 137 ? 7.126 4.767 15.839 1.00 58.69 137 LEU A CA 1
ATOM 1033 C C . LEU A 1 137 ? 8.005 4.337 17.029 1.00 58.69 137 LEU A C 1
ATOM 1035 O O . LEU A 1 137 ? 8.992 3.636 16.822 1.00 58.69 137 LEU A O 1
ATOM 1039 N N . THR A 1 138 ? 7.662 4.739 18.258 1.00 53.25 138 THR A N 1
ATOM 1040 C CA . THR A 1 138 ? 8.325 4.277 19.487 1.00 53.25 138 THR A CA 1
ATOM 1041 C C . THR A 1 138 ? 7.716 2.989 20.052 1.00 53.25 138 THR A C 1
ATOM 1043 O O . THR A 1 138 ? 8.293 2.375 20.950 1.00 53.25 138 THR A O 1
ATOM 1046 N N . ARG A 1 139 ? 6.567 2.538 19.526 1.00 51.38 139 ARG A N 1
ATOM 1047 C CA . ARG A 1 139 ? 5.915 1.278 19.914 1.00 51.38 139 ARG A CA 1
ATOM 1048 C C . ARG A 1 139 ? 6.346 0.117 19.030 1.00 51.38 139 ARG A C 1
ATOM 1050 O O . ARG A 1 139 ? 6.751 0.290 17.890 1.00 51.38 139 ARG A O 1
ATOM 1057 N N . GLN A 1 140 ? 6.187 -1.093 19.566 1.00 38.34 140 GLN A N 1
ATOM 1058 C CA . GLN A 1 140 ? 6.619 -2.340 18.930 1.00 38.34 140 GLN A CA 1
ATOM 1059 C C . GLN A 1 140 ? 5.906 -2.648 17.594 1.00 38.34 140 GLN A C 1
ATOM 1061 O O . GLN A 1 140 ? 6.494 -3.329 16.761 1.00 38.34 140 GLN A O 1
ATOM 1066 N N . TYR A 1 141 ? 4.690 -2.123 17.363 1.00 46.75 141 TYR A N 1
ATOM 1067 C CA . TYR A 1 141 ? 3.919 -2.304 16.117 1.00 46.75 141 TYR A CA 1
ATOM 1068 C C . TYR A 1 141 ? 3.064 -1.064 15.769 1.00 46.75 141 TYR A C 1
ATOM 1070 O O . TYR A 1 141 ? 1.891 -1.003 16.147 1.00 46.75 141 TYR A O 1
ATOM 1078 N N . PRO A 1 142 ? 3.624 -0.049 15.094 1.00 55.84 142 PRO A N 1
ATOM 1079 C CA . PRO A 1 142 ? 2.885 1.146 14.690 1.00 55.84 142 PRO A CA 1
ATOM 1080 C C . PRO A 1 142 ? 2.130 0.953 13.372 1.00 55.84 142 PRO A C 1
ATOM 1082 O O . PRO A 1 142 ? 2.745 0.750 12.333 1.00 55.84 142 PRO A O 1
ATOM 1085 N N . TRP A 1 143 ? 0.807 1.084 13.392 1.00 52.91 143 TRP A N 1
ATOM 1086 C CA . TRP A 1 143 ? -0.047 1.049 12.202 1.00 52.91 143 TRP A CA 1
ATOM 1087 C C . TRP A 1 143 ? -1.152 2.100 12.309 1.00 52.91 143 TRP A C 1
ATOM 1089 O O . TRP A 1 143 ? -1.576 2.453 13.409 1.00 52.91 143 TRP A O 1
ATOM 1099 N N . GLY A 1 144 ? -1.627 2.616 11.176 1.00 59.03 144 GLY A N 1
ATOM 1100 C CA . GLY A 1 144 ? -2.677 3.634 11.192 1.00 59.03 144 GLY A CA 1
ATOM 1101 C C . GLY A 1 144 ? -3.248 3.967 9.820 1.00 59.03 144 GLY A C 1
ATOM 1102 O O . GLY A 1 144 ? -2.574 3.830 8.802 1.00 59.03 144 GLY A O 1
ATOM 1103 N N . ILE A 1 145 ? -4.502 4.423 9.813 1.00 65.69 145 ILE A N 1
ATOM 1104 C CA . ILE A 1 145 ? -5.153 5.042 8.653 1.00 65.69 145 ILE A CA 1
ATOM 1105 C C . ILE A 1 145 ? -4.922 6.551 8.744 1.00 65.69 145 ILE A C 1
ATOM 1107 O O . ILE A 1 145 ? -5.186 7.173 9.772 1.00 65.69 145 ILE A O 1
ATOM 1111 N N . CYS A 1 146 ? -4.388 7.116 7.671 1.00 70.62 146 CYS A N 1
ATOM 1112 C CA . CYS A 1 146 ? -3.865 8.473 7.603 1.00 70.62 146 CYS A CA 1
ATOM 1113 C C . CYS A 1 146 ? -4.909 9.465 7.077 1.00 70.62 146 CYS A C 1
ATOM 1115 O O . CYS A 1 146 ? -5.066 10.546 7.644 1.00 70.62 146 CYS A O 1
ATOM 1117 N N . ASP A 1 147 ? -5.652 9.092 6.027 1.00 62.81 147 ASP A N 1
ATOM 1118 C CA . ASP A 1 147 ? -6.730 9.926 5.494 1.00 62.81 147 ASP A CA 1
ATOM 1119 C C . ASP A 1 147 ? -8.007 9.724 6.311 1.00 62.81 147 ASP A C 1
ATOM 1121 O O . ASP A 1 147 ? -8.863 8.895 6.011 1.00 62.81 147 ASP A O 1
ATOM 1125 N N . THR A 1 148 ? -8.124 10.483 7.394 1.00 52.06 148 THR A N 1
ATOM 1126 C CA . THR A 1 148 ? -9.281 10.448 8.293 1.00 52.06 148 THR A CA 1
ATOM 1127 C C . THR A 1 148 ? -10.417 11.363 7.852 1.00 52.06 148 THR A C 1
ATOM 1129 O O . THR A 1 148 ? -11.475 11.321 8.482 1.00 52.06 148 THR A O 1
ATOM 1132 N N . ARG A 1 149 ? -10.256 12.159 6.778 1.00 48.28 149 ARG A N 1
ATOM 1133 C CA . ARG A 1 149 ? -11.253 13.178 6.390 1.00 48.28 149 ARG A CA 1
ATOM 1134 C C . ARG A 1 149 ? -12.621 12.564 6.107 1.00 48.28 149 ARG A C 1
ATOM 1136 O O . ARG A 1 149 ? -13.624 13.211 6.376 1.00 48.28 149 ARG A O 1
ATOM 1143 N N . ASN A 1 150 ? -12.649 11.310 5.647 1.00 47.72 150 ASN A N 1
ATOM 1144 C CA . ASN A 1 150 ? -13.875 10.534 5.442 1.00 47.72 150 ASN A CA 1
ATOM 1145 C C . ASN A 1 150 ? -13.792 9.069 5.921 1.00 47.72 150 ASN A C 1
ATOM 1147 O O . ASN A 1 150 ? -14.819 8.392 5.977 1.00 47.72 150 ASN A O 1
ATOM 1151 N N . ALA A 1 151 ? -12.606 8.544 6.259 1.00 48.16 151 ALA A N 1
ATOM 1152 C CA . ALA A 1 151 ? -12.430 7.099 6.419 1.00 48.16 151 ALA A CA 1
ATOM 1153 C C . ALA A 1 151 ? -12.783 6.536 7.804 1.00 48.16 151 ALA A C 1
ATOM 1155 O O . ALA A 1 151 ? -13.219 5.391 7.890 1.00 48.16 151 ALA A O 1
ATOM 1156 N N . ILE A 1 152 ? -12.600 7.295 8.893 1.00 51.03 152 ILE A N 1
ATOM 1157 C CA . ILE A 1 152 ? -12.750 6.786 10.269 1.00 51.03 152 ILE A CA 1
ATOM 1158 C C . ILE A 1 152 ? -13.270 7.895 11.183 1.00 51.03 152 ILE A C 1
ATOM 1160 O O . ILE A 1 152 ? -12.692 8.977 11.239 1.00 51.03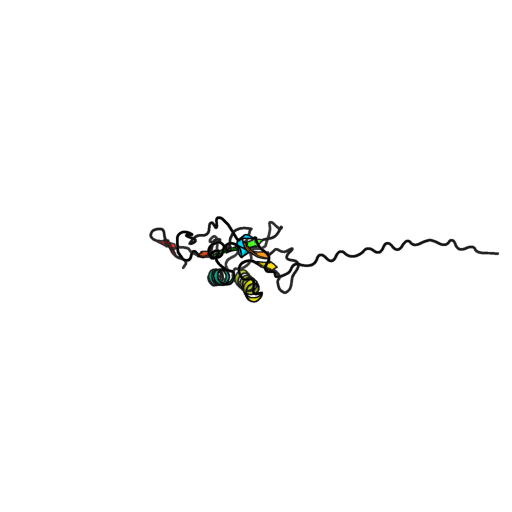 152 ILE A O 1
ATOM 1164 N N . LYS A 1 153 ? -14.321 7.616 11.969 1.00 47.88 153 LYS A N 1
ATOM 1165 C CA . LYS A 1 153 ? -14.653 8.456 13.130 1.00 47.88 153 LYS A CA 1
ATOM 1166 C C . LYS A 1 153 ? -13.657 8.115 14.236 1.00 47.88 153 LYS A C 1
ATOM 1168 O O . LYS A 1 153 ? -13.907 7.228 15.043 1.00 47.88 153 LYS A O 1
ATOM 1173 N N . THR A 1 154 ? -12.501 8.765 14.251 1.00 49.34 154 THR A N 1
ATOM 1174 C CA . THR A 1 154 ? -11.528 8.564 15.328 1.00 49.34 154 THR A CA 1
ATOM 1175 C C . THR A 1 154 ? -12.050 9.197 16.610 1.00 49.34 154 THR A C 1
ATOM 1177 O O . THR A 1 154 ? -12.396 10.380 16.618 1.00 49.34 154 THR A O 1
ATOM 1180 N N . LYS A 1 155 ? -12.077 8.436 17.705 1.00 42.34 155 LYS A N 1
ATOM 1181 C CA . LYS A 1 155 ? -12.324 8.985 19.040 1.00 42.34 155 LYS A CA 1
ATOM 1182 C C . LYS A 1 155 ? -11.002 9.054 19.789 1.00 42.34 155 LYS A C 1
ATOM 1184 O O . LYS A 1 155 ? -10.354 8.033 19.998 1.00 42.34 155 LYS A O 1
ATOM 1189 N N . THR A 1 156 ? -10.613 10.243 20.228 1.00 39.22 156 THR A N 1
ATOM 1190 C CA . THR A 1 156 ? -9.459 10.401 21.119 1.00 39.22 156 THR A CA 1
ATOM 1191 C C . THR A 1 156 ? -9.926 10.273 22.565 1.00 39.22 156 THR A C 1
ATOM 1193 O O . THR A 1 156 ? -10.811 11.011 22.993 1.00 39.22 156 THR A O 1
ATOM 1196 N N . ILE A 1 157 ? -9.347 9.340 23.324 1.00 40.94 157 ILE A N 1
ATOM 1197 C CA . ILE A 1 157 ? -9.577 9.198 24.771 1.00 40.94 157 ILE A CA 1
ATOM 1198 C C . ILE A 1 157 ? -8.208 9.167 25.452 1.00 40.94 157 ILE A C 1
ATOM 1200 O O . ILE A 1 157 ? -7.368 8.340 25.107 1.00 40.94 157 ILE A O 1
ATOM 1204 N N . ASN A 1 158 ? -7.958 10.075 26.401 1.00 44.53 158 ASN A N 1
ATOM 1205 C CA . ASN A 1 158 ? -6.697 10.159 27.159 1.00 44.53 158 ASN A CA 1
ATOM 1206 C C . ASN A 1 158 ? -5.435 10.153 26.270 1.00 44.53 158 ASN A C 1
ATOM 1208 O O . ASN A 1 158 ? -4.478 9.426 26.531 1.00 44.53 158 ASN A O 1
ATOM 1212 N N . GLY A 1 159 ? -5.462 10.912 25.168 1.00 36.34 159 GLY A N 1
ATOM 1213 C CA . GLY A 1 159 ? -4.339 11.012 24.228 1.00 36.34 159 GLY A CA 1
ATOM 1214 C C . GLY A 1 159 ? -4.097 9.767 23.367 1.00 36.34 159 GLY A C 1
ATOM 1215 O O . GLY A 1 159 ? -3.134 9.731 22.608 1.00 36.34 159 GLY A O 1
ATOM 1216 N N . ARG A 1 160 ? -4.957 8.746 23.449 1.00 35.28 160 ARG A N 1
ATOM 1217 C CA . ARG A 1 160 ? -4.925 7.575 22.567 1.00 35.28 160 ARG A CA 1
ATOM 1218 C C . ARG A 1 160 ? -6.025 7.698 21.520 1.00 35.28 160 ARG A C 1
ATOM 1220 O O . ARG A 1 160 ? -7.171 8.006 21.848 1.00 35.28 160 ARG A O 1
ATOM 1227 N N . VAL A 1 161 ? -5.658 7.470 20.264 1.00 46.22 161 VAL A N 1
ATOM 1228 C CA . VAL A 1 161 ? -6.591 7.443 19.136 1.00 46.22 161 VAL A CA 1
ATOM 1229 C C . VAL A 1 161 ? -7.213 6.054 19.077 1.00 46.22 161 VAL A C 1
ATOM 1231 O O . VAL A 1 161 ? -6.509 5.065 18.890 1.00 46.22 161 VAL A O 1
ATOM 1234 N N . TYR A 1 162 ? -8.527 5.986 19.262 1.00 42.34 162 TYR A N 1
ATOM 1235 C CA . TYR A 1 162 ? -9.308 4.770 19.105 1.00 42.34 162 TYR A CA 1
ATOM 1236 C C . TYR A 1 162 ? -9.985 4.808 17.742 1.00 42.34 162 TYR A C 1
ATOM 1238 O O . TYR A 1 162 ? -10.719 5.746 17.409 1.00 42.34 162 TYR A O 1
ATOM 1246 N N . VAL A 1 163 ? -9.690 3.781 16.956 1.00 49.94 163 VAL A N 1
ATOM 1247 C CA . VAL A 1 163 ? -10.350 3.494 15.689 1.00 49.94 163 VAL A CA 1
ATOM 1248 C C . VAL A 1 163 ? -11.644 2.757 16.030 1.00 49.94 163 VAL A C 1
ATOM 1250 O O . VAL A 1 163 ? -11.586 1.702 16.660 1.00 49.94 163 VAL A O 1
ATOM 1253 N N . GLY A 1 164 ? -12.786 3.371 15.716 1.00 47.78 164 GLY A N 1
ATOM 1254 C CA . GLY A 1 164 ? -14.123 2.803 15.908 1.00 47.78 164 GLY A CA 1
ATOM 1255 C C . GLY A 1 164 ? -14.729 2.331 14.601 1.00 47.78 164 GLY A C 1
ATOM 1256 O O . GLY A 1 164 ? -14.460 2.989 13.568 1.00 47.78 164 GLY A O 1
#

pLDDT: mean 75.89, std 18.42, range [35.28, 97.19]

Secondary structure (DSSP, 8-state):
---PPP------------------SB----THHHH-TTS--HHHHHHHHTTS-TT-EE-SSSEEEEETTEEEEEESS-TTPPPEEHHHHHHHHHHHHHTT-SS-EEEETTTTT--S-TT-EEEEEE-SS---TT--TTSSS-EEE--HHHH--EEEETTEEEE-